Protein AF-A0A957J4Z7-F1 (afdb_monomer)

pLDDT: mean 85.71, std 10.75, range [44.84, 96.75]

Nearest PDB structures (foldseek):
  8e3i-assembly1_A  TM=5.128E-01  e=8.258E+00  Homo sapiens
  6bm0-assembly1_A  TM=4.410E-01  e=9.831E+00  Homo sapiens

Mean predicted aligned error: 5.76 Å

Structure (mmCIF, N/CA/C/O backbone):
data_AF-A0A957J4Z7-F1
#
_entry.id   AF-A0A957J4Z7-F1
#
loop_
_atom_site.group_PDB
_atom_site.id
_atom_site.type_symbol
_atom_site.label_atom_id
_atom_site.label_alt_id
_atom_site.label_comp_id
_atom_site.label_asym_id
_atom_site.label_entity_id
_atom_site.label_seq_id
_atom_site.pdbx_PDB_ins_code
_atom_site.Cartn_x
_atom_site.Cartn_y
_atom_site.Cartn_z
_atom_site.occupancy
_atom_site.B_iso_or_equiv
_atom_site.auth_seq_id
_atom_site.auth_comp_id
_atom_site.auth_asym_id
_atom_site.auth_atom_id
_atom_site.pdbx_PDB_model_num
ATOM 1 N N . ALA A 1 1 ? 0.016 -17.336 5.954 1.00 49.53 1 ALA A N 1
ATOM 2 C CA . ALA A 1 1 ? 1.410 -17.038 5.578 1.00 49.53 1 ALA A CA 1
ATOM 3 C C . ALA A 1 1 ? 1.850 -15.824 6.386 1.00 49.53 1 ALA A C 1
ATOM 5 O O . ALA A 1 1 ? 1.137 -14.834 6.359 1.00 49.53 1 ALA A O 1
ATOM 6 N N . HIS A 1 2 ? 2.932 -15.923 7.166 1.00 64.50 2 HIS A N 1
ATOM 7 C CA . HIS A 1 2 ? 3.437 -14.819 7.996 1.00 64.50 2 HIS A CA 1
ATOM 8 C C . HIS A 1 2 ? 4.721 -14.249 7.383 1.00 64.50 2 HIS A C 1
ATOM 10 O O . HIS A 1 2 ? 5.810 -14.427 7.927 1.00 64.50 2 HIS A O 1
ATOM 16 N N . HIS A 1 3 ? 4.617 -13.616 6.219 1.00 71.62 3 HIS A N 1
ATOM 17 C CA . HIS A 1 3 ? 5.744 -12.926 5.600 1.00 71.62 3 HIS A CA 1
ATOM 18 C C . HIS A 1 3 ? 5.363 -11.495 5.247 1.00 71.62 3 HIS A C 1
ATOM 20 O O . HIS A 1 3 ? 4.185 -11.181 5.092 1.00 71.62 3 HIS A O 1
ATOM 26 N N . ARG A 1 4 ? 6.376 -10.637 5.094 1.00 80.94 4 ARG A N 1
ATOM 27 C CA . ARG A 1 4 ? 6.148 -9.291 4.575 1.00 80.94 4 ARG A CA 1
ATOM 28 C C . ARG A 1 4 ? 5.592 -9.368 3.142 1.00 80.94 4 ARG A C 1
ATOM 30 O O . ARG A 1 4 ? 5.987 -10.299 2.425 1.00 80.94 4 ARG A O 1
ATOM 37 N N . PRO A 1 5 ? 4.687 -8.467 2.724 1.00 84.94 5 PRO A N 1
ATOM 38 C CA . PRO A 1 5 ? 4.072 -8.524 1.396 1.00 84.94 5 PRO A CA 1
ATOM 39 C C . PRO A 1 5 ? 5.078 -8.544 0.241 1.00 84.94 5 PRO A C 1
ATOM 41 O O . PRO A 1 5 ? 4.835 -9.205 -0.762 1.00 84.94 5 PRO A O 1
ATOM 44 N N . GLU A 1 6 ? 6.248 -7.927 0.407 1.00 84.94 6 GLU A N 1
ATOM 45 C CA . GLU A 1 6 ? 7.308 -7.879 -0.604 1.00 84.94 6 GLU A CA 1
ATOM 46 C C . GLU A 1 6 ? 7.800 -9.274 -1.015 1.00 84.94 6 GLU A C 1
ATOM 48 O O . GLU A 1 6 ? 8.168 -9.493 -2.167 1.00 84.94 6 GLU A O 1
ATOM 53 N N . ARG A 1 7 ? 7.727 -10.258 -0.108 1.00 84.19 7 ARG A N 1
ATOM 54 C CA . ARG A 1 7 ? 8.116 -11.643 -0.412 1.00 84.19 7 ARG A CA 1
ATOM 55 C C . ARG A 1 7 ? 7.181 -12.343 -1.397 1.00 84.19 7 ARG A C 1
ATOM 57 O O . ARG A 1 7 ? 7.569 -13.360 -1.964 1.00 84.19 7 ARG A O 1
ATOM 64 N N . CYS A 1 8 ? 5.975 -11.821 -1.637 1.00 83.06 8 CYS A N 1
ATOM 65 C CA . CYS A 1 8 ? 5.137 -12.301 -2.737 1.00 83.06 8 CYS A CA 1
ATOM 66 C C . CYS A 1 8 ? 5.835 -12.115 -4.090 1.00 83.06 8 CYS A C 1
ATOM 68 O O . CYS A 1 8 ? 5.676 -12.956 -4.969 1.00 83.06 8 CYS A O 1
ATOM 70 N N . PHE A 1 9 ? 6.613 -11.039 -4.252 1.00 82.38 9 PHE A N 1
ATOM 71 C CA . PHE A 1 9 ? 7.284 -10.710 -5.510 1.00 82.38 9 PHE A CA 1
ATOM 72 C C . PHE A 1 9 ? 8.527 -11.573 -5.749 1.00 82.38 9 PHE A C 1
ATOM 74 O O . PHE A 1 9 ? 8.770 -11.996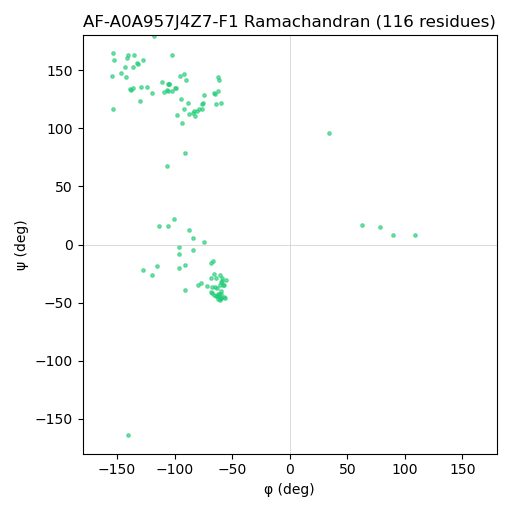 -6.877 1.00 82.38 9 PHE A O 1
ATOM 81 N N . GLU A 1 10 ? 9.234 -11.951 -4.681 1.00 82.25 10 GLU A N 1
ATOM 82 C CA . GLU A 1 10 ? 10.368 -12.886 -4.745 1.00 82.25 10 GLU 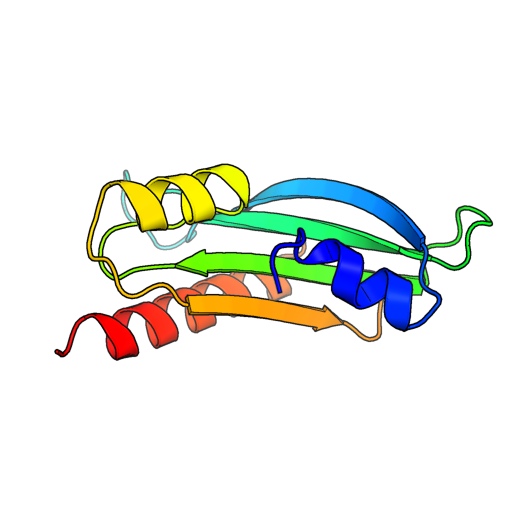A CA 1
ATOM 83 C C . GLU A 1 10 ? 9.970 -14.248 -5.336 1.00 82.25 10 GLU A C 1
ATOM 85 O O . GLU A 1 10 ? 10.736 -14.858 -6.082 1.00 82.25 10 GLU A O 1
ATOM 90 N N . VAL A 1 11 ? 8.745 -14.718 -5.067 1.00 79.12 11 VAL A N 1
ATOM 91 C CA . VAL A 1 11 ? 8.223 -15.977 -5.633 1.00 79.12 11 VAL A CA 1
ATOM 92 C C . VAL A 1 11 ? 8.052 -15.899 -7.156 1.00 79.12 11 VAL A C 1
ATOM 94 O O . VAL A 1 11 ? 8.145 -16.925 -7.829 1.00 79.12 11 VAL A O 1
ATOM 97 N N . TYR A 1 12 ? 7.871 -14.700 -7.715 1.00 74.81 12 TYR A N 1
ATOM 98 C CA . TYR A 1 12 ? 7.846 -14.468 -9.163 1.00 74.81 12 TYR A CA 1
ATOM 99 C C . TYR A 1 12 ? 9.248 -14.301 -9.773 1.00 74.81 12 TYR A C 1
ATOM 101 O O . TYR A 1 12 ? 9.367 -14.021 -10.963 1.00 74.81 12 TYR A O 1
ATOM 109 N N . GLY A 1 13 ? 10.313 -14.496 -8.987 1.00 83.06 13 GLY A N 1
ATOM 110 C CA . GLY A 1 13 ? 11.698 -14.323 -9.429 1.00 83.06 13 GLY A CA 1
ATOM 111 C C . GLY A 1 13 ? 1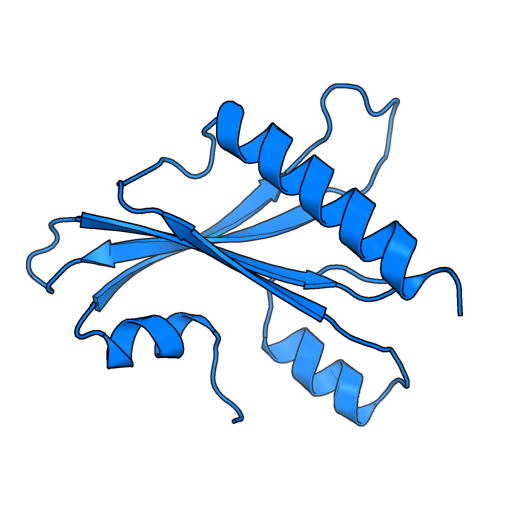2.148 -12.863 -9.489 1.00 83.06 13 GLY A C 1
ATOM 112 O O . GLY A 1 13 ? 13.172 -12.581 -10.106 1.00 83.06 13 GLY A O 1
ATOM 113 N N . LEU A 1 14 ? 11.395 -11.947 -8.872 1.00 86.88 14 LEU A N 1
ATOM 114 C CA . LEU A 1 14 ? 11.734 -10.529 -8.803 1.00 86.88 14 LEU A CA 1
ATOM 115 C C . LEU A 1 14 ? 12.565 -10.233 -7.554 1.00 86.88 14 LEU A C 1
ATOM 117 O O . LEU A 1 14 ? 12.305 -10.769 -6.476 1.00 86.88 14 LEU A O 1
ATOM 121 N N . THR A 1 15 ? 13.541 -9.346 -7.685 1.00 88.25 15 THR A N 1
ATOM 122 C CA . THR A 1 15 ? 14.310 -8.804 -6.563 1.00 88.25 15 THR A CA 1
ATOM 123 C C . THR A 1 15 ? 13.714 -7.484 -6.103 1.00 88.25 15 THR A C 1
ATOM 125 O O . THR A 1 15 ? 13.213 -6.699 -6.906 1.00 88.25 15 THR A O 1
ATOM 128 N N . LEU A 1 16 ? 13.767 -7.238 -4.794 1.00 90.12 16 LEU A N 1
ATOM 129 C CA . LEU A 1 16 ? 13.429 -5.943 -4.218 1.00 90.12 16 LEU A CA 1
ATOM 130 C C . LEU A 1 16 ? 14.642 -5.016 -4.341 1.00 90.12 16 LEU A C 1
ATOM 132 O O . 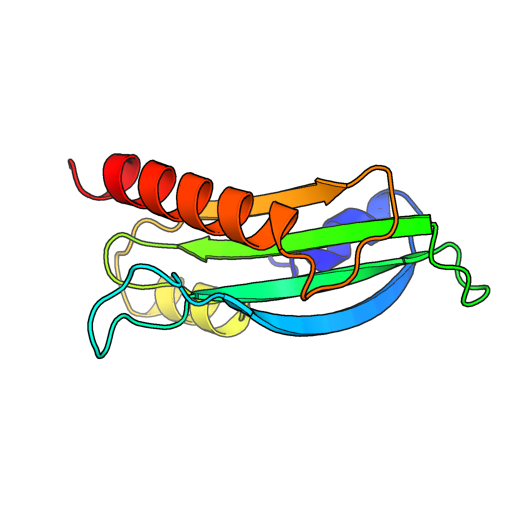LEU A 1 16 ? 15.642 -5.232 -3.658 1.00 90.12 16 LEU A O 1
ATOM 136 N N . GLU A 1 17 ? 14.543 -4.004 -5.197 1.00 90.06 17 GLU A N 1
ATOM 137 C CA . GLU A 1 17 ? 15.625 -3.040 -5.440 1.00 90.06 17 GLU A CA 1
ATOM 138 C C . GLU A 1 17 ? 15.511 -1.826 -4.506 1.00 90.06 17 GLU A C 1
ATOM 140 O O . GLU A 1 17 ? 16.507 -1.363 -3.951 1.00 90.06 17 GLU A O 1
ATOM 145 N N . ASP A 1 18 ? 14.283 -1.355 -4.265 1.00 91.00 18 ASP A N 1
ATOM 146 C CA . ASP A 1 18 ? 13.985 -0.281 -3.316 1.00 91.00 18 ASP A CA 1
ATOM 147 C C . ASP A 1 18 ? 12.664 -0.530 -2.576 1.00 91.00 18 ASP A C 1
ATOM 149 O O . ASP A 1 18 ? 11.757 -1.202 -3.074 1.00 91.00 18 ASP A O 1
ATOM 153 N N . SER A 1 19 ? 12.556 0.018 -1.365 1.00 93.06 19 SER A N 1
ATOM 154 C CA . SER A 1 19 ? 11.373 -0.080 -0.515 1.00 93.06 19 SER A CA 1
ATOM 155 C C . SER A 1 19 ? 11.284 1.114 0.427 1.00 93.06 19 SER A C 1
ATOM 157 O O . SER A 1 19 ? 12.111 1.290 1.325 1.00 93.06 19 SER A O 1
ATOM 159 N N . ARG A 1 20 ? 10.234 1.922 0.272 1.00 94.81 20 ARG A N 1
ATOM 160 C CA . ARG A 1 20 ? 10.051 3.153 1.050 1.00 94.81 20 ARG A CA 1
ATOM 161 C C . ARG A 1 20 ? 8.587 3.449 1.322 1.00 94.81 20 ARG A C 1
ATOM 163 O O . ARG A 1 20 ? 7.721 3.155 0.504 1.00 94.81 20 ARG A O 1
ATOM 170 N N . THR A 1 21 ? 8.313 4.053 2.471 1.00 96.12 21 THR A N 1
ATOM 171 C CA . THR A 1 21 ? 6.984 4.598 2.755 1.00 96.12 21 THR A CA 1
ATOM 172 C C . THR A 1 21 ? 6.792 5.876 1.948 1.00 96.12 21 THR A C 1
ATOM 174 O O . THR A 1 21 ? 7.622 6.783 1.998 1.00 96.12 21 THR A O 1
ATOM 177 N N . HIS A 1 22 ? 5.681 5.946 1.231 1.00 95.00 22 HIS A N 1
ATOM 178 C CA . HIS A 1 22 ? 5.164 7.134 0.574 1.00 95.00 22 HIS A CA 1
ATOM 179 C C . HIS A 1 22 ? 3.908 7.593 1.309 1.00 95.00 22 HIS A C 1
ATOM 181 O O . HIS A 1 22 ? 3.033 6.783 1.612 1.00 95.00 22 HIS A O 1
ATOM 187 N N . LEU A 1 23 ? 3.836 8.882 1.629 1.00 94.19 23 LEU A N 1
ATOM 188 C CA . LEU A 1 23 ? 2.692 9.468 2.321 1.00 94.19 23 LEU A CA 1
ATOM 189 C C . LEU A 1 23 ? 1.777 10.113 1.287 1.00 94.19 23 LEU A C 1
ATOM 191 O O . LEU A 1 23 ? 2.135 11.118 0.674 1.00 94.19 23 LEU A O 1
ATOM 195 N N . VAL A 1 24 ? 0.599 9.529 1.101 1.00 92.44 24 VAL A N 1
ATOM 196 C CA . VAL A 1 24 ? -0.402 10.037 0.165 1.00 92.44 24 VAL A CA 1
ATOM 197 C C . VAL A 1 24 ? -1.281 11.042 0.898 1.00 92.44 24 VAL A C 1
ATOM 199 O O . VAL A 1 24 ? -1.901 10.722 1.911 1.00 92.44 24 VAL A O 1
ATOM 202 N N . SER A 1 25 ? -1.317 12.266 0.381 1.00 86.94 25 SER A N 1
ATOM 203 C CA . SER A 1 25 ? -2.224 13.327 0.817 1.00 86.94 25 SER A CA 1
ATOM 204 C C . SER A 1 25 ? -3.340 13.506 -0.205 1.00 86.94 25 SER A C 1
ATOM 206 O O . SER A 1 25 ? -3.052 13.558 -1.404 1.00 86.94 25 SER A O 1
ATOM 208 N N . ASP A 1 26 ? -4.575 13.687 0.254 1.00 81.62 26 ASP A N 1
ATOM 209 C CA . ASP A 1 26 ? -5.646 14.186 -0.604 1.00 81.62 26 ASP A CA 1
ATOM 210 C C . ASP A 1 26 ? -5.474 15.706 -0.809 1.00 81.62 26 ASP A C 1
ATOM 212 O O . ASP A 1 26 ? -5.522 16.464 0.160 1.00 81.62 26 ASP A O 1
ATOM 216 N N . PRO A 1 27 ? -5.237 16.190 -2.043 1.00 74.94 27 PRO A N 1
ATOM 217 C CA . PRO A 1 27 ? -5.104 17.621 -2.312 1.00 74.94 27 PRO A CA 1
ATOM 218 C C . PRO A 1 27 ? -6.407 18.413 -2.105 1.00 74.94 27 PRO A C 1
ATOM 220 O O . PRO A 1 27 ? -6.357 19.642 -2.073 1.00 74.94 27 PRO A O 1
ATOM 223 N N . LEU A 1 28 ? -7.556 17.738 -2.002 1.00 74.12 28 LEU A N 1
ATOM 224 C CA . LEU A 1 28 ? -8.861 18.334 -1.713 1.00 74.12 28 LEU A CA 1
ATOM 225 C C . LEU A 1 28 ? -9.231 18.267 -0.226 1.00 74.12 28 LEU A C 1
ATOM 227 O O . LEU A 1 28 ? -10.219 18.888 0.166 1.00 74.12 28 LEU A O 1
ATOM 231 N N . ALA A 1 29 ? -8.451 17.560 0.597 1.00 69.00 29 ALA A N 1
ATOM 232 C CA . ALA A 1 29 ? -8.655 17.535 2.037 1.00 69.00 29 ALA A CA 1
ATOM 233 C C . ALA A 1 29 ? -8.444 18.929 2.639 1.00 69.00 29 ALA A C 1
ATOM 235 O O . ALA A 1 29 ? -7.358 19.516 2.560 1.00 69.00 29 ALA A O 1
ATOM 236 N N . GLU A 1 30 ? -9.475 19.465 3.286 1.00 60.75 30 GLU A N 1
ATOM 237 C CA . GLU A 1 30 ? -9.348 20.699 4.052 1.00 60.75 30 GLU A CA 1
ATOM 238 C C . GLU A 1 30 ? -8.700 20.394 5.411 1.00 60.75 30 GLU A C 1
ATOM 240 O O . GLU A 1 30 ? -9.267 19.676 6.223 1.00 60.75 30 GLU A O 1
ATOM 245 N N . ASN A 1 31 ? -7.512 20.960 5.659 1.00 54.53 31 ASN A N 1
ATOM 246 C CA . ASN A 1 31 ? -6.797 21.003 6.945 1.00 54.53 31 ASN A CA 1
ATOM 247 C C . ASN A 1 31 ? -6.955 19.776 7.874 1.00 54.53 31 ASN A C 1
ATOM 249 O O . ASN A 1 31 ? -7.801 19.768 8.766 1.00 54.53 31 ASN A O 1
ATOM 253 N N . GLY A 1 32 ? -5.995 18.847 7.804 1.00 61.03 32 GLY A N 1
ATOM 254 C CA . GLY A 1 32 ? -5.721 17.902 8.896 1.00 61.03 32 GLY A CA 1
ATOM 255 C C . GLY A 1 32 ? -6.118 16.449 8.658 1.00 61.03 32 GLY A C 1
ATOM 256 O O . GLY A 1 32 ? -5.999 15.661 9.597 1.00 61.03 32 GLY A O 1
ATOM 257 N N . ASP A 1 33 ? -6.532 16.077 7.443 1.00 67.38 33 ASP A N 1
ATOM 258 C CA . ASP A 1 33 ? -6.769 14.667 7.131 1.00 67.38 33 ASP A CA 1
ATOM 259 C C . ASP A 1 33 ? -5.484 13.834 7.271 1.00 67.38 33 ASP A C 1
ATOM 261 O O . ASP A 1 33 ? -4.382 14.300 6.945 1.00 67.38 33 ASP A O 1
ATOM 265 N N . PRO A 1 34 ? -5.599 12.599 7.791 1.00 71.00 34 PRO A N 1
ATOM 266 C CA . PRO A 1 34 ? -4.450 11.742 8.006 1.00 71.00 34 PRO A CA 1
ATOM 267 C C . PRO A 1 34 ? -3.822 11.349 6.668 1.00 71.00 34 PRO A C 1
ATOM 269 O O . PRO A 1 34 ? -4.491 10.867 5.757 1.00 71.00 34 PRO A O 1
ATOM 272 N N . LEU A 1 35 ? -2.502 11.517 6.573 1.00 87.62 35 LEU A N 1
ATOM 273 C CA . LEU A 1 35 ? -1.727 11.008 5.446 1.00 87.62 35 LEU A CA 1
ATOM 274 C C . LEU A 1 35 ? -1.830 9.483 5.410 1.00 87.62 35 LEU A C 1
ATOM 276 O O . LEU A 1 35 ? -1.613 8.827 6.430 1.00 87.62 35 LEU A O 1
ATOM 280 N N . ILE A 1 36 ? -2.113 8.924 4.236 1.00 92.81 36 ILE A N 1
ATOM 281 C CA . ILE A 1 36 ? -2.191 7.476 4.047 1.00 92.81 36 ILE A CA 1
ATOM 282 C C . ILE A 1 36 ? -0.766 6.950 3.827 1.00 92.81 36 ILE A C 1
ATOM 284 O O . ILE A 1 36 ? -0.144 7.300 2.817 1.00 92.81 36 ILE A O 1
ATOM 288 N N . PRO A 1 37 ? -0.219 6.118 4.733 1.00 95.69 37 PRO A N 1
ATOM 289 C CA . PRO A 1 37 ? 1.061 5.470 4.500 1.00 95.69 37 PRO A CA 1
ATOM 290 C C . PRO A 1 37 ? 0.893 4.327 3.498 1.00 95.69 37 PRO A C 1
ATOM 292 O O . PRO A 1 37 ? 0.144 3.378 3.731 1.00 95.69 37 PRO A O 1
ATOM 295 N N . VAL A 1 38 ? 1.631 4.402 2.396 1.00 96.00 38 VAL A N 1
ATOM 296 C CA . VAL A 1 38 ? 1.703 3.357 1.373 1.00 96.00 38 VAL A CA 1
ATOM 297 C C . VAL A 1 38 ? 3.144 2.889 1.264 1.00 96.00 38 VAL A C 1
ATOM 299 O O . VAL A 1 38 ? 4.055 3.701 1.105 1.00 96.00 38 VAL A O 1
ATOM 302 N N . ARG A 1 39 ? 3.381 1.577 1.305 1.00 96.75 39 ARG A N 1
ATOM 303 C CA . ARG A 1 39 ? 4.691 1.040 0.946 1.00 96.75 39 ARG A CA 1
ATOM 304 C C . ARG A 1 39 ? 4.812 1.071 -0.565 1.00 96.75 39 ARG A C 1
ATOM 306 O O . ARG A 1 39 ? 4.017 0.427 -1.242 1.00 96.75 39 ARG A O 1
ATOM 313 N N . PHE A 1 40 ? 5.815 1.768 -1.076 1.00 95.62 40 PHE A N 1
ATOM 314 C CA . PHE A 1 40 ? 6.239 1.674 -2.464 1.00 95.62 40 PHE A CA 1
ATOM 315 C C . PHE A 1 40 ? 7.447 0.754 -2.577 1.00 95.62 40 PHE A C 1
ATOM 317 O O . PHE A 1 40 ? 8.378 0.864 -1.775 1.00 95.62 40 PHE A O 1
ATOM 324 N N . VAL A 1 41 ? 7.426 -0.138 -3.566 1.00 94.00 41 VAL A N 1
ATOM 325 C CA . VAL A 1 41 ? 8.536 -1.039 -3.871 1.00 94.00 41 VAL A CA 1
ATOM 326 C C . VAL A 1 41 ? 8.907 -0.981 -5.345 1.00 94.00 41 VAL A C 1
ATOM 328 O O . VAL A 1 41 ? 8.037 -1.016 -6.217 1.00 94.00 41 VAL A O 1
ATOM 331 N N . ALA A 1 42 ? 10.208 -0.923 -5.606 1.00 92.62 42 ALA A N 1
ATOM 332 C CA . ALA A 1 42 ? 10.770 -1.100 -6.936 1.00 92.62 42 ALA A CA 1
ATOM 333 C C . ALA A 1 42 ? 11.289 -2.534 -7.080 1.00 92.62 42 ALA A C 1
ATOM 335 O O . ALA A 1 42 ? 11.930 -3.067 -6.167 1.00 92.62 42 ALA A O 1
ATOM 336 N N . LEU A 1 43 ? 10.973 -3.165 -8.210 1.00 92.19 43 LEU A N 1
ATOM 337 C CA . LEU A 1 43 ? 11.217 -4.582 -8.454 1.00 92.19 43 LEU A CA 1
ATOM 338 C C . LEU A 1 43 ? 12.053 -4.772 -9.724 1.00 92.19 43 LEU A C 1
ATOM 340 O O . LEU A 1 43 ? 11.780 -4.159 -10.758 1.00 92.19 43 LEU A O 1
ATOM 344 N N . GLY A 1 44 ? 13.052 -5.647 -9.655 1.00 90.69 44 GLY A N 1
ATOM 345 C CA . GLY A 1 44 ? 14.008 -5.894 -10.736 1.00 90.69 44 GLY A CA 1
ATOM 346 C C . GLY A 1 44 ? 14.374 -7.367 -10.896 1.00 90.69 44 GLY A C 1
ATOM 347 O O . GLY A 1 44 ? 13.688 -8.257 -10.387 1.00 90.69 44 GLY A O 1
ATOM 348 N N . GLN A 1 45 ? 15.464 -7.621 -11.625 1.00 85.25 45 GLN A N 1
ATOM 349 C CA . GLN A 1 45 ? 16.055 -8.958 -11.800 1.00 85.25 45 GLN A CA 1
ATOM 350 C C . GLN A 1 45 ? 17.447 -9.093 -11.147 1.00 85.25 45 GLN A C 1
ATOM 352 O O . GLN A 1 45 ? 18.178 -10.044 -11.425 1.00 85.25 45 GLN A O 1
ATOM 357 N N . GLY A 1 46 ? 17.820 -8.166 -10.259 1.00 75.31 46 GLY A N 1
ATOM 358 C CA . GLY A 1 46 ? 19.052 -8.220 -9.467 1.00 75.31 46 GLY A CA 1
ATOM 359 C C . GLY A 1 46 ? 20.271 -7.570 -10.123 1.00 75.31 46 GLY A C 1
ATOM 360 O O . GLY A 1 46 ? 21.385 -7.701 -9.616 1.00 75.31 46 GLY A O 1
ATOM 361 N N . ASP A 1 47 ? 20.082 -6.876 -11.243 1.00 77.62 47 ASP A N 1
ATOM 362 C CA . ASP A 1 47 ? 21.093 -6.091 -11.959 1.00 77.62 47 ASP A CA 1
ATOM 363 C C . ASP A 1 47 ? 20.913 -4.572 -11.772 1.00 77.62 47 ASP A C 1
ATOM 365 O O . ASP A 1 47 ? 21.516 -3.788 -12.507 1.00 77.62 47 ASP A O 1
ATOM 369 N N . TRP A 1 48 ? 20.123 -4.159 -10.772 1.00 67.31 48 TRP A N 1
ATOM 370 C CA . TRP A 1 48 ? 19.715 -2.769 -10.521 1.00 67.31 48 TRP A CA 1
ATOM 371 C C . TRP A 1 48 ? 18.881 -2.155 -11.652 1.00 67.31 48 TRP A C 1
ATOM 373 O O . TRP A 1 48 ? 18.728 -0.933 -11.725 1.00 67.31 48 TRP A O 1
ATOM 383 N N . HIS A 1 49 ? 18.336 -2.987 -12.542 1.00 76.69 49 HIS A N 1
ATOM 384 C CA . HIS A 1 49 ? 17.343 -2.568 -13.512 1.00 76.69 49 HIS A CA 1
ATOM 385 C C . HIS A 1 49 ? 15.943 -2.817 -12.949 1.00 76.69 49 HIS A C 1
ATOM 387 O O . HIS A 1 49 ? 15.460 -3.950 -12.874 1.00 76.69 49 HIS A O 1
ATOM 393 N N . GLU A 1 50 ? 15.289 -1.734 -12.535 1.00 80.44 50 GLU A N 1
ATOM 394 C CA . GLU A 1 50 ? 13.874 -1.761 -12.183 1.00 80.44 50 GLU A CA 1
ATOM 395 C C . GLU A 1 50 ? 13.067 -2.085 -13.443 1.00 80.44 50 GLU A C 1
ATOM 397 O O . GLU A 1 50 ? 13.245 -1.469 -14.494 1.00 80.44 50 GLU A O 1
ATOM 402 N N . THR A 1 51 ? 12.183 -3.068 -13.336 1.00 85.06 51 THR A N 1
ATOM 403 C CA . THR A 1 51 ? 11.309 -3.509 -14.433 1.00 85.06 51 THR A CA 1
ATOM 404 C C . THR A 1 51 ? 9.842 -3.358 -14.076 1.00 85.06 51 THR A C 1
ATOM 406 O O . THR A 1 51 ? 9.017 -3.175 -14.962 1.00 85.06 51 THR A O 1
ATOM 409 N N . LEU A 1 52 ? 9.526 -3.400 -12.781 1.00 91.81 52 LEU A N 1
ATOM 410 C CA . LEU A 1 52 ? 8.177 -3.294 -12.251 1.00 91.81 52 LEU A CA 1
ATOM 411 C C . LEU A 1 52 ? 8.195 -2.446 -10.985 1.00 91.81 52 LEU A C 1
ATOM 413 O O . LEU A 1 52 ? 9.224 -2.259 -10.329 1.00 91.81 52 LEU A O 1
ATOM 417 N N . 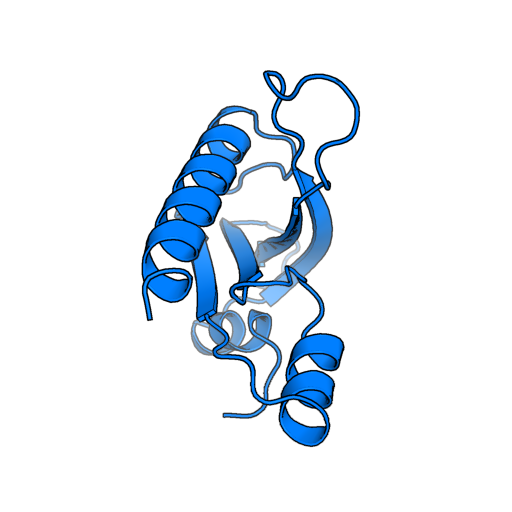SER A 1 53 ? 7.020 -1.982 -10.600 1.00 93.69 53 SER A N 1
ATOM 418 C CA . SER A 1 53 ? 6.803 -1.377 -9.296 1.00 93.69 53 SER A CA 1
ATOM 419 C C . SER A 1 53 ? 5.572 -1.979 -8.647 1.00 93.69 53 SER A C 1
ATOM 421 O O . SER A 1 53 ? 4.682 -2.494 -9.322 1.00 93.69 53 SER A O 1
ATOM 423 N N . ALA A 1 54 ? 5.513 -1.942 -7.325 1.00 94.69 54 ALA A N 1
ATOM 424 C CA . ALA A 1 54 ? 4.324 -2.359 -6.607 1.00 94.69 54 ALA A CA 1
ATOM 425 C C . ALA A 1 54 ? 4.077 -1.445 -5.413 1.00 94.69 54 ALA A C 1
ATOM 427 O O . ALA A 1 54 ? 4.978 -0.765 -4.915 1.00 94.69 54 ALA A O 1
ATOM 428 N N . THR A 1 55 ? 2.843 -1.456 -4.931 1.00 95.81 55 THR A N 1
ATOM 429 C CA . THR A 1 55 ? 2.496 -0.830 -3.664 1.00 95.81 55 THR A CA 1
ATOM 430 C C . THR A 1 55 ? 1.666 -1.738 -2.792 1.00 95.81 55 THR A C 1
ATOM 432 O O . THR A 1 55 ? 0.996 -2.659 -3.269 1.00 95.81 55 THR A O 1
ATOM 435 N N . TYR A 1 56 ? 1.719 -1.490 -1.487 1.00 95.88 56 TYR A N 1
ATOM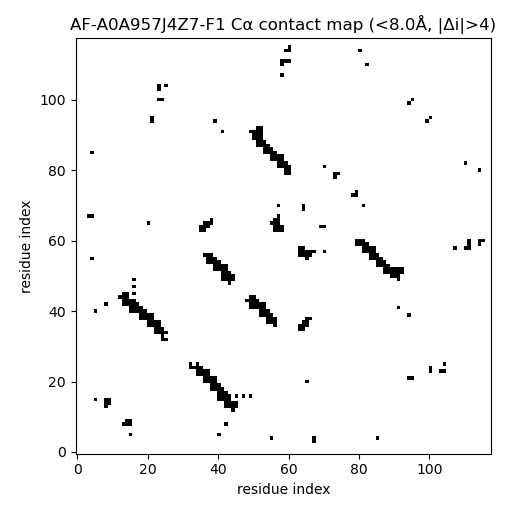 436 C CA . TYR A 1 56 ? 0.781 -2.101 -0.566 1.00 95.88 56 TYR A CA 1
ATOM 437 C C . TYR A 1 56 ? 0.549 -1.259 0.691 1.00 95.88 56 TYR A C 1
ATOM 439 O O . TYR A 1 56 ? 1.381 -0.439 1.081 1.00 95.88 56 TYR A O 1
ATOM 447 N N . TRP A 1 57 ? -0.577 -1.512 1.351 1.00 96.56 57 TRP A N 1
ATOM 448 C CA . TRP A 1 57 ? -0.858 -1.073 2.716 1.00 96.56 57 TRP A CA 1
ATOM 449 C C . TRP A 1 57 ? -1.864 -2.018 3.379 1.00 96.56 57 TRP A C 1
ATOM 451 O O . TRP A 1 57 ? -2.537 -2.818 2.728 1.00 96.56 57 TRP A O 1
ATOM 461 N N . PHE A 1 58 ? -1.964 -1.916 4.695 1.00 95.12 58 PHE A N 1
ATOM 462 C CA . PHE A 1 58 ? -2.969 -2.560 5.522 1.00 95.12 58 PHE A CA 1
ATOM 463 C C . PHE A 1 58 ? -3.983 -1.523 5.981 1.00 95.12 58 PHE A C 1
ATOM 465 O O . PHE A 1 58 ? -3.610 -0.426 6.398 1.00 95.12 58 PHE A O 1
ATOM 472 N N . GLN A 1 59 ? -5.258 -1.886 5.949 1.00 94.38 59 GLN A N 1
ATOM 473 C CA . GLN A 1 59 ? -6.352 -1.006 6.327 1.00 94.38 59 GLN A CA 1
ATOM 474 C C . GLN A 1 59 ? -7.385 -1.758 7.158 1.00 94.38 59 GLN A C 1
ATOM 476 O O . GLN A 1 59 ? -7.802 -2.856 6.796 1.00 94.38 59 GLN A O 1
ATOM 481 N N . SER A 1 60 ? -7.793 -1.153 8.263 1.00 91.88 60 SER A N 1
ATOM 482 C CA . SER A 1 60 ? -8.973 -1.519 9.038 1.00 91.88 60 SER A CA 1
ATOM 483 C C . SER A 1 60 ? -9.961 -0.350 9.036 1.00 91.88 60 SER A C 1
ATOM 485 O O . SER A 1 60 ? -9.692 0.703 8.453 1.00 91.88 60 SER A O 1
ATOM 487 N N . ALA A 1 61 ? -11.111 -0.513 9.694 1.00 88.19 61 ALA A N 1
ATOM 488 C CA . ALA A 1 61 ? -12.088 0.567 9.826 1.00 88.19 61 ALA A CA 1
ATOM 489 C C . ALA A 1 61 ? -11.530 1.799 10.568 1.00 88.19 61 ALA A C 1
ATOM 491 O O . ALA A 1 61 ? -12.014 2.907 10.355 1.00 88.19 61 ALA A O 1
ATOM 492 N N . ALA A 1 62 ? -10.526 1.615 11.434 1.00 87.44 62 ALA A N 1
ATOM 493 C CA . ALA A 1 62 ? -9.980 2.672 12.286 1.00 87.44 62 ALA A CA 1
ATOM 494 C C . ALA A 1 62 ? -8.520 3.031 11.976 1.00 87.44 62 ALA A C 1
ATOM 496 O O . ALA A 1 62 ? -8.059 4.101 12.374 1.00 87.44 62 ALA A O 1
ATOM 497 N N . HIS A 1 63 ? -7.782 2.163 11.281 1.00 90.19 63 HIS A N 1
ATOM 498 C CA . HIS A 1 63 ? -6.342 2.309 11.114 1.00 90.19 63 HIS A CA 1
ATOM 499 C C . HIS A 1 63 ? -5.891 2.050 9.680 1.00 90.19 63 HIS A C 1
ATOM 501 O O . HIS A 1 63 ? -6.481 1.284 8.919 1.00 90.19 63 HIS A O 1
ATOM 507 N N . THR A 1 64 ? -4.784 2.682 9.305 1.00 93.69 64 THR A N 1
ATOM 508 C CA . THR A 1 64 ? -4.079 2.414 8.052 1.00 93.69 64 THR A CA 1
ATOM 509 C C . THR A 1 64 ? -2.580 2.422 8.317 1.00 93.69 64 THR A C 1
ATOM 511 O O . THR A 1 64 ? -2.076 3.289 9.028 1.00 93.69 64 THR A O 1
ATOM 514 N N . THR A 1 65 ? -1.862 1.430 7.797 1.00 94.69 65 THR A N 1
ATOM 515 C CA . THR A 1 65 ? -0.416 1.288 7.994 1.00 94.69 65 THR A CA 1
ATOM 516 C C . THR A 1 65 ? 0.213 0.516 6.845 1.00 94.69 65 THR A C 1
ATOM 518 O O . THR A 1 65 ? -0.381 -0.420 6.327 1.00 94.69 65 THR A O 1
ATOM 521 N N . ASP A 1 66 ? 1.435 0.854 6.462 1.00 95.00 66 ASP A N 1
ATOM 522 C CA . ASP A 1 66 ? 2.244 0.058 5.539 1.00 95.00 66 ASP A CA 1
ATOM 523 C C . ASP A 1 66 ? 3.230 -0.875 6.274 1.00 95.00 66 ASP A C 1
ATOM 525 O O . ASP A 1 66 ? 3.954 -1.663 5.657 1.00 95.00 66 ASP A O 1
ATOM 529 N N . ASP A 1 67 ? 3.258 -0.802 7.607 1.00 93.00 67 ASP A N 1
ATOM 530 C CA . ASP A 1 67 ? 4.148 -1.581 8.451 1.00 93.00 67 ASP A CA 1
ATOM 531 C C . ASP A 1 67 ? 3.525 -2.938 8.800 1.00 93.00 67 ASP A C 1
ATOM 533 O O . ASP A 1 67 ? 2.557 -3.065 9.555 1.00 93.00 67 ASP A O 1
ATOM 537 N N . TYR A 1 68 ? 4.137 -3.995 8.272 1.00 88.81 68 TYR A N 1
ATOM 538 C CA . TYR A 1 68 ? 3.712 -5.368 8.532 1.00 88.81 68 TYR A CA 1
ATOM 539 C C . TYR A 1 68 ? 3.768 -5.733 10.027 1.00 88.81 68 TYR A C 1
ATOM 541 O O . TYR A 1 68 ? 2.938 -6.508 10.504 1.00 88.81 68 TYR A O 1
ATOM 549 N N . GLY A 1 69 ? 4.718 -5.170 10.784 1.00 86.94 69 GLY A N 1
ATOM 550 C CA . GLY A 1 69 ? 4.826 -5.402 12.225 1.00 86.94 69 GLY A CA 1
ATOM 551 C C . GLY A 1 69 ? 3.577 -4.938 12.970 1.00 86.94 69 GLY A C 1
ATOM 552 O O . GLY A 1 69 ? 3.021 -5.688 13.770 1.00 86.94 69 GLY A O 1
ATOM 553 N N . THR A 1 70 ? 3.100 -3.740 12.648 1.00 86.62 70 THR A N 1
ATOM 554 C CA . THR A 1 70 ? 1.888 -3.126 13.198 1.00 86.62 70 THR A CA 1
ATOM 555 C C . THR A 1 70 ? 0.675 -4.017 12.963 1.00 86.62 70 THR A C 1
ATOM 557 O O . THR A 1 70 ? -0.059 -4.307 13.908 1.00 86.62 70 THR A O 1
ATOM 560 N N . ARG A 1 71 ? 0.516 -4.565 11.749 1.00 84.19 71 ARG A N 1
ATOM 561 C CA . ARG A 1 71 ? -0.554 -5.533 11.461 1.00 84.19 71 ARG A CA 1
ATOM 562 C C . ARG A 1 71 ? -0.460 -6.791 12.333 1.00 84.19 71 ARG A C 1
ATOM 564 O O . ARG A 1 71 ? -1.489 -7.271 12.811 1.00 84.19 71 ARG A O 1
ATOM 571 N N . ILE A 1 72 ? 0.736 -7.342 12.541 1.00 83.62 72 ILE A N 1
ATOM 572 C CA . ILE A 1 72 ? 0.924 -8.545 13.370 1.00 83.62 72 ILE A CA 1
ATOM 573 C C . ILE A 1 72 ? 0.628 -8.261 14.844 1.00 83.62 72 ILE A C 1
ATOM 575 O O . ILE A 1 72 ? -0.043 -9.059 15.494 1.00 83.62 72 ILE A O 1
ATOM 579 N N . TRP A 1 73 ? 1.066 -7.117 15.368 1.00 82.31 73 TRP A N 1
ATOM 580 C CA . TRP A 1 73 ? 0.749 -6.715 16.738 1.00 82.31 73 TRP A CA 1
ATOM 581 C C . TRP A 1 73 ? -0.743 -6.456 16.943 1.00 82.31 73 TRP A C 1
ATOM 583 O O . TRP A 1 73 ? -1.277 -6.821 17.993 1.00 82.31 73 TRP A O 1
ATOM 593 N N . ALA A 1 74 ? -1.428 -5.888 15.947 1.00 80.25 74 ALA A N 1
ATOM 594 C CA . ALA A 1 74 ? -2.876 -5.715 15.989 1.00 80.25 74 ALA A CA 1
ATOM 595 C C . ALA A 1 74 ? -3.592 -7.068 16.135 1.00 80.25 74 ALA A C 1
ATOM 597 O O . ALA A 1 74 ? -4.478 -7.181 16.970 1.00 80.25 74 ALA A O 1
ATOM 598 N N . ASP A 1 75 ? -3.129 -8.124 15.453 1.00 76.00 75 ASP A N 1
ATOM 599 C CA . ASP A 1 75 ? -3.690 -9.487 15.569 1.00 76.00 75 ASP A CA 1
ATOM 600 C C . ASP A 1 75 ? -3.646 -10.043 17.003 1.00 76.00 75 ASP A C 1
ATOM 602 O O . ASP A 1 75 ? -4.498 -10.828 17.414 1.00 76.00 75 ASP A O 1
ATOM 606 N N . LEU A 1 76 ? -2.635 -9.629 17.773 1.00 78.44 76 LEU A N 1
ATOM 607 C CA . LEU A 1 76 ? -2.394 -10.094 19.138 1.00 78.44 76 LEU A CA 1
ATOM 608 C C . LEU A 1 76 ? -3.088 -9.237 20.204 1.00 78.44 76 LEU A C 1
ATOM 610 O O . LEU A 1 76 ? -3.198 -9.676 21.349 1.00 78.44 76 LEU A O 1
ATOM 614 N N . SER A 1 77 ? -3.510 -8.016 19.864 1.00 75.38 77 SER A N 1
ATOM 615 C CA . SER A 1 77 ? -3.930 -7.006 20.847 1.00 75.38 77 SER A CA 1
ATOM 616 C C . SER A 1 77 ? -5.310 -6.394 20.600 1.00 75.38 77 SER A C 1
ATOM 618 O O . SER A 1 77 ? -5.917 -5.901 21.552 1.00 75.38 77 SER A O 1
ATOM 620 N N . GLN A 1 78 ? -5.837 -6.439 19.371 1.00 67.62 78 GLN A N 1
ATOM 621 C CA . GLN A 1 78 ? -7.096 -5.802 18.978 1.00 67.62 78 GLN A CA 1
ATOM 622 C C . GLN A 1 78 ? -7.883 -6.673 17.983 1.00 67.62 78 GLN A C 1
ATOM 624 O O . GLN A 1 78 ? -7.322 -7.338 17.118 1.00 67.62 78 GLN A O 1
ATOM 629 N N . ARG A 1 79 ? -9.218 -6.671 18.091 1.00 73.50 79 ARG A N 1
ATOM 630 C CA . ARG A 1 79 ? -10.113 -7.322 17.118 1.00 73.50 79 ARG A CA 1
ATOM 631 C C . ARG A 1 79 ? -10.502 -6.324 16.036 1.00 73.50 79 ARG A C 1
ATOM 633 O O . ARG A 1 79 ? -11.587 -5.760 16.083 1.00 73.50 79 ARG A O 1
ATOM 640 N N . GLU A 1 80 ? -9.604 -6.104 15.092 1.00 82.81 80 GLU A N 1
ATOM 641 C CA . GLU A 1 80 ? -9.903 -5.336 13.886 1.00 82.81 80 GLU A CA 1
ATOM 642 C C . GLU A 1 80 ? -9.900 -6.253 12.667 1.00 82.81 80 GLU A C 1
ATOM 644 O O . GLU A 1 80 ? -9.063 -7.152 12.549 1.00 82.81 80 GLU A O 1
ATOM 649 N N . GLU A 1 81 ? -10.845 -6.024 11.759 1.00 87.38 81 GLU A N 1
ATOM 650 C CA . GLU A 1 81 ? -10.831 -6.653 10.445 1.00 87.38 81 GLU A CA 1
ATOM 651 C C . GLU A 1 81 ? -9.871 -5.879 9.549 1.00 87.38 81 GLU A C 1
ATOM 653 O O . GLU A 1 81 ? -10.075 -4.702 9.254 1.00 87.38 81 GLU A O 1
ATOM 658 N N . TRP A 1 82 ? -8.789 -6.544 9.153 1.00 90.00 82 TRP A N 1
ATOM 659 C CA . TRP A 1 82 ? -7.733 -5.947 8.349 1.00 90.00 82 TRP A CA 1
ATOM 660 C C . TRP A 1 82 ? -7.778 -6.455 6.914 1.00 90.00 82 TRP A C 1
ATOM 662 O O . TRP A 1 82 ? -7.780 -7.664 6.672 1.00 90.00 82 TRP A O 1
ATOM 672 N N . VAL A 1 83 ? -7.685 -5.525 5.974 1.00 93.19 83 VAL A N 1
ATOM 673 C CA . VAL A 1 83 ? -7.496 -5.762 4.545 1.00 93.19 83 VAL A CA 1
ATOM 674 C C . VAL A 1 83 ? -6.054 -5.415 4.179 1.00 93.19 83 VAL A C 1
ATOM 676 O O . VAL A 1 83 ? -5.554 -4.361 4.560 1.00 93.19 83 VAL A O 1
ATOM 679 N N . LEU A 1 84 ? -5.378 -6.299 3.441 1.00 94.31 84 LEU A N 1
ATOM 680 C CA . LEU A 1 84 ? -4.148 -5.969 2.717 1.00 94.31 84 LEU A CA 1
ATOM 681 C C . LEU A 1 84 ? -4.544 -5.548 1.305 1.00 94.31 84 LEU A C 1
ATOM 683 O O . LEU A 1 84 ? -5.065 -6.368 0.548 1.00 94.31 84 LEU A O 1
ATOM 687 N N . VAL A 1 85 ? -4.265 -4.301 0.946 1.00 95.44 85 VAL A N 1
ATOM 688 C CA . VAL A 1 85 ? -4.336 -3.848 -0.442 1.00 95.44 85 VAL A CA 1
ATOM 689 C C . VAL A 1 85 ? -2.940 -3.962 -1.026 1.00 95.44 85 VAL A C 1
ATOM 691 O O . VAL A 1 85 ? -1.993 -3.430 -0.454 1.00 95.44 85 VAL A O 1
ATOM 694 N N . SER A 1 86 ? -2.796 -4.676 -2.139 1.00 94.25 86 SER A N 1
ATOM 695 C CA . SER A 1 86 ? -1.533 -4.788 -2.865 1.00 94.25 86 SER A CA 1
ATOM 696 C C . SER A 1 86 ? -1.785 -4.653 -4.359 1.00 94.25 86 SER A C 1
ATOM 698 O O . SER A 1 86 ? -2.730 -5.238 -4.887 1.00 94.25 86 SER A O 1
ATOM 700 N N . ILE A 1 87 ? -0.949 -3.857 -5.020 1.00 93.94 87 ILE A N 1
ATOM 701 C CA . ILE A 1 87 ? -1.065 -3.509 -6.432 1.00 93.94 87 ILE A CA 1
ATOM 702 C C . ILE A 1 87 ? 0.298 -3.748 -7.067 1.00 93.94 87 ILE A C 1
ATOM 704 O O . ILE A 1 87 ? 1.287 -3.184 -6.609 1.00 93.94 87 ILE A O 1
ATOM 708 N N . LEU A 1 88 ? 0.347 -4.579 -8.104 1.00 92.38 88 LEU A N 1
ATOM 709 C CA . LEU A 1 88 ? 1.517 -4.739 -8.961 1.00 92.38 88 LEU A CA 1
ATOM 710 C C . LEU A 1 88 ? 1.269 -3.962 -10.251 1.00 92.38 88 LEU A C 1
ATOM 712 O O . LEU A 1 88 ? 0.202 -4.094 -10.852 1.00 92.38 88 LEU A O 1
ATOM 716 N N . PHE A 1 89 ? 2.247 -3.166 -10.656 1.00 92.81 89 PHE A N 1
ATOM 717 C CA . PHE A 1 89 ? 2.224 -2.422 -11.901 1.00 92.81 89 PHE A CA 1
ATOM 718 C C . PHE A 1 89 ? 3.147 -3.086 -12.918 1.00 92.81 89 PHE A C 1
ATOM 720 O O . PHE A 1 89 ? 4.273 -3.449 -12.582 1.00 92.81 89 PHE A O 1
ATOM 727 N N . ASP A 1 90 ? 2.684 -3.172 -14.165 1.00 89.75 90 ASP A N 1
ATOM 728 C CA . ASP A 1 90 ? 3.445 -3.728 -15.294 1.00 89.75 90 ASP A CA 1
ATOM 729 C C . ASP A 1 90 ? 4.556 -2.784 -15.806 1.00 89.75 90 ASP A C 1
ATOM 731 O O . ASP A 1 90 ? 5.250 -3.108 -16.765 1.00 89.75 90 ASP A O 1
ATOM 735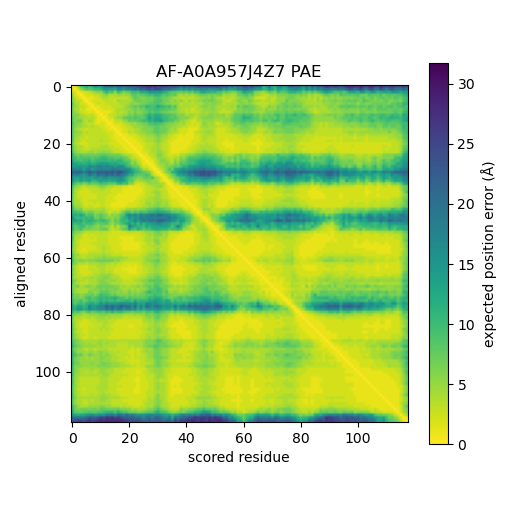 N N . ASP A 1 91 ? 4.728 -1.628 -15.155 1.00 90.44 91 ASP A N 1
ATOM 736 C CA . ASP A 1 91 ? 5.731 -0.606 -15.448 1.00 90.44 91 ASP A CA 1
ATOM 737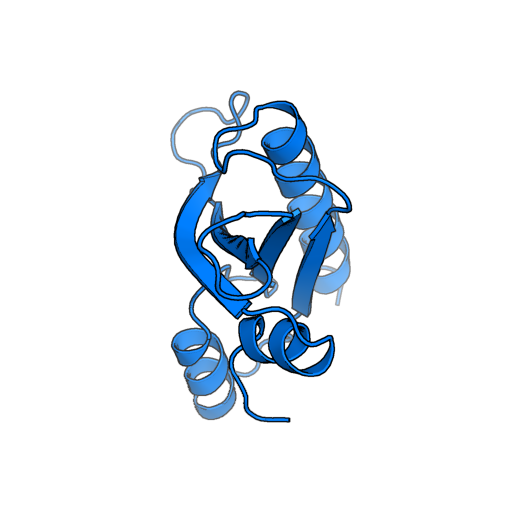 C C . ASP A 1 91 ? 6.394 -0.095 -14.155 1.00 90.44 91 ASP A C 1
ATOM 739 O O . ASP A 1 91 ? 5.885 -0.246 -13.033 1.00 90.44 91 ASP A O 1
ATOM 743 N N . VAL A 1 92 ? 7.539 0.569 -14.320 1.00 90.12 92 VAL A N 1
ATOM 744 C CA . VAL A 1 92 ? 8.226 1.285 -13.240 1.00 90.12 92 VAL A CA 1
ATOM 745 C C . VAL A 1 92 ? 7.621 2.673 -13.080 1.00 90.12 92 VAL A C 1
ATOM 747 O O . VAL A 1 92 ? 7.784 3.551 -13.931 1.00 90.12 92 VAL A O 1
ATOM 750 N N . TYR A 1 93 ? 6.961 2.894 -11.949 1.00 93.25 93 TYR A N 1
ATOM 751 C CA . TYR A 1 93 ? 6.483 4.210 -11.557 1.00 93.25 93 TYR A CA 1
ATOM 752 C C . TYR A 1 93 ? 7.385 4.846 -10.501 1.00 93.25 93 TYR A C 1
A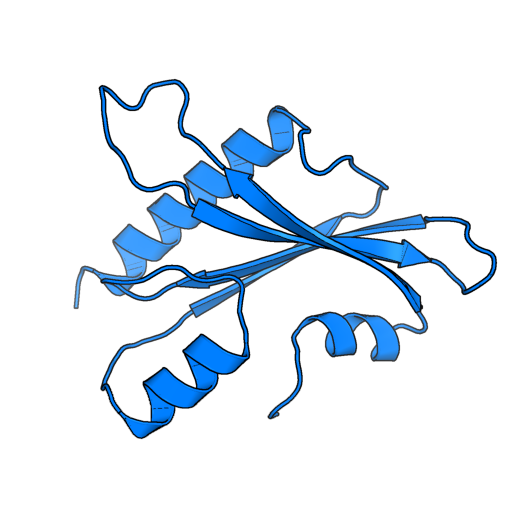TOM 754 O O . TYR A 1 93 ? 8.179 4.186 -9.841 1.00 93.25 93 TYR A O 1
ATOM 762 N N . GLN A 1 94 ? 7.254 6.159 -10.328 1.00 89.81 94 GLN A N 1
ATOM 763 C CA . GLN A 1 94 ? 7.797 6.847 -9.161 1.00 89.81 94 GLN A CA 1
ATOM 764 C C . GLN A 1 94 ? 6.730 6.914 -8.072 1.00 89.81 94 GLN A C 1
ATOM 766 O O . GLN A 1 94 ? 5.540 7.042 -8.364 1.00 89.81 94 GLN A O 1
ATOM 771 N N . ALA A 1 95 ? 7.163 6.850 -6.813 1.00 87.38 95 ALA A N 1
ATOM 772 C CA . ALA A 1 95 ? 6.259 6.882 -5.666 1.00 87.38 95 ALA A CA 1
ATOM 773 C C . ALA A 1 95 ? 5.363 8.137 -5.639 1.00 87.38 95 ALA A C 1
ATOM 775 O O . ALA A 1 95 ? 4.203 8.049 -5.257 1.00 87.38 95 ALA A O 1
ATOM 776 N N . ASP A 1 96 ? 5.876 9.282 -6.095 1.00 88.12 96 ASP A N 1
ATOM 777 C CA . ASP A 1 96 ? 5.179 10.570 -6.146 1.00 88.12 96 ASP A CA 1
ATOM 778 C C . ASP A 1 96 ? 4.366 10.791 -7.434 1.00 88.12 96 ASP A C 1
ATOM 780 O O . ASP A 1 96 ? 3.905 11.905 -7.696 1.00 88.12 96 ASP A O 1
ATOM 784 N N . ASN A 1 97 ? 4.150 9.743 -8.237 1.00 90.44 97 ASN A N 1
ATOM 785 C CA . ASN A 1 97 ? 3.348 9.845 -9.447 1.00 90.44 97 ASN A CA 1
ATOM 786 C C . ASN A 1 97 ? 1.900 10.293 -9.108 1.00 90.44 97 ASN A C 1
ATOM 788 O O . ASN A 1 97 ? 1.182 9.594 -8.385 1.00 90.44 97 ASN A O 1
ATOM 792 N N . PRO A 1 98 ? 1.416 11.417 -9.676 1.00 86.75 98 PRO A N 1
ATOM 793 C CA . PRO A 1 98 ? 0.113 11.979 -9.325 1.00 86.75 98 PRO A CA 1
ATOM 794 C C . PRO A 1 98 ? -1.072 11.113 -9.772 1.00 86.75 98 PRO A C 1
ATOM 796 O O . PRO A 1 98 ? -2.111 11.137 -9.118 1.00 86.75 98 PRO A O 1
ATOM 799 N N . GLN A 1 99 ? -0.936 10.332 -10.852 1.00 87.56 99 GLN A N 1
ATOM 800 C CA . GLN A 1 99 ? -1.986 9.402 -11.281 1.00 87.56 99 GLN A CA 1
ATOM 801 C C . GLN A 1 99 ? -2.168 8.267 -10.269 1.00 87.56 99 GLN A C 1
ATOM 803 O O . GLN A 1 99 ? -3.296 7.844 -10.014 1.00 87.56 99 GLN A O 1
ATOM 808 N N . LEU A 1 100 ? -1.073 7.807 -9.660 1.00 92.62 100 LEU A N 1
ATOM 809 C CA . LEU A 1 100 ? -1.129 6.764 -8.642 1.00 92.62 100 LEU A CA 1
ATOM 810 C C . LEU A 1 100 ? -1.735 7.271 -7.332 1.00 92.62 100 LEU A C 1
ATOM 812 O O . LEU A 1 100 ? -2.511 6.548 -6.717 1.00 92.62 100 LEU A O 1
ATOM 816 N N . ASN A 1 101 ? -1.485 8.529 -6.952 1.00 91.81 101 ASN A N 1
ATOM 817 C CA . ASN A 1 101 ? -2.121 9.126 -5.772 1.00 91.81 101 ASN A CA 1
ATOM 818 C C . ASN A 1 101 ? -3.656 9.060 -5.848 1.00 91.81 101 ASN A C 1
ATOM 820 O O . ASN A 1 101 ? -4.295 8.638 -4.886 1.00 91.81 101 ASN A O 1
ATOM 824 N N . SER A 1 102 ? -4.255 9.411 -6.992 1.00 90.69 102 SER A N 1
ATOM 825 C CA . SER A 1 102 ? -5.711 9.314 -7.171 1.00 90.69 102 SER A CA 1
ATOM 826 C C . SER A 1 102 ? -6.224 7.875 -7.072 1.00 90.69 102 SER A C 1
ATOM 828 O O . SER A 1 102 ? -7.286 7.644 -6.498 1.00 90.69 102 SER A O 1
ATOM 830 N N . LEU A 1 103 ? -5.470 6.902 -7.595 1.00 94.25 103 LEU A N 1
ATOM 831 C CA . LEU A 1 103 ? -5.808 5.483 -7.462 1.00 94.25 103 LEU A CA 1
ATOM 832 C C . LEU A 1 103 ? -5.774 5.032 -5.995 1.00 94.25 103 LEU A C 1
ATOM 834 O O . LEU A 1 103 ? -6.682 4.330 -5.553 1.00 94.25 103 LEU A O 1
ATOM 838 N N . TYR A 1 104 ? -4.752 5.438 -5.238 1.00 95.19 104 TYR A N 1
ATOM 839 C CA . TYR A 1 104 ? -4.613 5.077 -3.826 1.00 95.19 104 TYR A CA 1
ATOM 840 C C . TYR A 1 104 ? -5.756 5.633 -2.982 1.00 95.19 104 TYR A C 1
ATOM 842 O O . TYR A 1 104 ? -6.335 4.888 -2.197 1.00 95.19 104 TYR A O 1
ATOM 850 N N . LEU A 1 105 ? -6.123 6.901 -3.192 1.00 93.06 105 LEU A N 1
ATOM 851 C CA . LEU A 1 105 ? -7.253 7.533 -2.508 1.00 93.06 105 LEU A CA 1
ATOM 852 C C . LEU A 1 105 ? -8.568 6.804 -2.809 1.00 93.06 105 LEU A C 1
ATOM 854 O O . LEU A 1 105 ? -9.291 6.436 -1.887 1.00 93.06 105 LEU A O 1
ATOM 858 N N . ALA A 1 106 ? -8.834 6.505 -4.083 1.00 94.00 106 ALA A N 1
ATOM 859 C CA . ALA A 1 106 ? -10.048 5.796 -4.480 1.00 94.00 106 ALA A CA 1
ATOM 860 C C . ALA A 1 106 ? -10.129 4.384 -3.872 1.00 94.00 106 ALA A C 1
ATOM 862 O O . ALA A 1 106 ? -11.185 3.964 -3.402 1.00 94.00 106 ALA A O 1
ATOM 863 N N . LEU A 1 107 ? -9.020 3.637 -3.858 1.00 95.75 107 LEU A N 1
ATOM 864 C CA . LEU A 1 107 ? -8.984 2.305 -3.249 1.00 95.75 107 LEU A CA 1
ATOM 865 C C . LEU A 1 107 ? -9.136 2.367 -1.729 1.00 95.75 107 LEU A C 1
ATOM 867 O O . LEU A 1 107 ? -9.853 1.544 -1.164 1.00 95.75 107 LEU A O 1
ATOM 871 N N . HIS A 1 108 ? -8.494 3.337 -1.076 1.00 94.31 108 HIS A N 1
ATOM 872 C CA . HIS A 1 108 ? -8.624 3.551 0.363 1.00 94.31 108 HIS A CA 1
ATOM 873 C C . HIS A 1 108 ? -10.076 3.845 0.754 1.00 94.31 108 HIS A C 1
ATOM 875 O O . HIS A 1 108 ? -10.603 3.192 1.656 1.00 94.31 108 HIS A O 1
ATOM 881 N N . GLU A 1 109 ? -10.755 4.726 0.017 1.00 92.31 109 GLU A N 1
ATOM 882 C CA . GLU A 1 109 ? -12.167 5.056 0.237 1.00 92.31 109 GLU A CA 1
ATOM 883 C C . GLU A 1 109 ? -13.078 3.834 0.034 1.00 92.31 109 GLU A C 1
ATOM 885 O O . GLU A 1 109 ? -13.915 3.526 0.885 1.00 92.31 109 GLU A O 1
ATOM 890 N N . VAL A 1 110 ? -12.882 3.079 -1.054 1.00 94.38 110 VAL A N 1
ATOM 891 C CA . VAL A 1 110 ? -13.666 1.865 -1.341 1.00 94.38 110 VAL A CA 1
ATOM 892 C C . VAL A 1 110 ? -13.482 0.811 -0.250 1.00 94.38 110 VAL A C 1
ATOM 894 O O . VAL A 1 110 ? -14.457 0.187 0.183 1.00 94.38 110 VAL A O 1
ATOM 897 N N . VAL A 1 111 ? -12.249 0.605 0.217 1.00 94.12 111 VAL A N 1
ATOM 898 C CA . VAL A 1 111 ? -11.967 -0.340 1.301 1.00 94.12 111 VAL A CA 1
ATOM 899 C C . VAL A 1 111 ? -12.611 0.137 2.601 1.00 94.12 111 VAL A C 1
ATOM 901 O O . VAL A 1 111 ? -13.276 -0.665 3.255 1.00 94.12 111 VAL A O 1
ATOM 904 N N . ALA A 1 112 ? -12.516 1.429 2.935 1.00 91.31 112 ALA A N 1
ATOM 905 C CA . ALA A 1 112 ? -13.129 2.008 4.132 1.00 91.31 112 ALA A CA 1
ATOM 906 C C . ALA A 1 112 ? -14.655 1.829 4.129 1.00 91.31 112 ALA A C 1
ATOM 908 O O . ALA A 1 112 ? -15.228 1.353 5.110 1.00 91.31 112 ALA A O 1
ATOM 909 N N . ALA A 1 113 ? -15.307 2.122 3.001 1.00 90.75 113 ALA A N 1
ATOM 910 C CA . ALA A 1 113 ? -16.747 1.941 2.834 1.00 90.75 113 ALA A CA 1
ATOM 911 C C . ALA A 1 113 ? -17.181 0.467 2.934 1.00 90.75 113 ALA A C 1
ATOM 913 O O . ALA A 1 113 ? -18.305 0.173 3.347 1.00 90.75 113 ALA A O 1
ATOM 914 N N . SER A 1 114 ? -16.300 -0.466 2.567 1.00 89.62 114 SER A N 1
ATOM 915 C CA . SER A 1 114 ? -16.591 -1.903 2.594 1.00 89.62 114 SER A CA 1
ATOM 916 C C . SER A 1 114 ? -16.466 -2.511 3.993 1.00 89.62 114 SER A C 1
ATOM 918 O O . SER A 1 114 ? -17.232 -3.409 4.333 1.00 89.62 114 SER A O 1
ATOM 920 N N . ILE A 1 115 ? -15.525 -2.027 4.809 1.00 87.88 115 ILE A N 1
ATOM 921 C CA . ILE A 1 115 ? -15.266 -2.558 6.160 1.00 87.88 115 ILE A CA 1
ATOM 922 C C . ILE A 1 115 ? -15.966 -1.768 7.278 1.00 87.88 115 ILE A C 1
ATOM 924 O O . ILE A 1 115 ? -16.164 -2.304 8.360 1.00 87.88 115 ILE A O 1
ATOM 928 N N . GLY A 1 116 ? -16.369 -0.514 7.035 1.00 67.38 116 GLY A N 1
ATOM 929 C CA . GLY A 1 116 ? -17.064 0.338 8.013 1.00 67.38 116 GLY A CA 1
ATOM 930 C C . GLY A 1 116 ? -18.584 0.136 8.112 1.00 67.38 116 GLY A C 1
ATOM 931 O O . GLY A 1 116 ? -19.220 0.756 8.957 1.00 67.38 116 GLY A O 1
ATOM 932 N N . ASN A 1 117 ? -19.176 -0.708 7.259 1.00 53.72 117 ASN A N 1
ATOM 933 C CA . ASN A 1 117 ? -20.623 -0.970 7.193 1.00 53.72 117 ASN A CA 1
ATOM 934 C C . ASN A 1 117 ? -21.058 -2.283 7.890 1.00 53.72 117 ASN A C 1
ATOM 936 O O . ASN A 1 117 ? -22.116 -2.819 7.552 1.00 53.72 117 ASN A O 1
ATOM 940 N N . GLN A 1 118 ? -20.264 -2.817 8.826 1.00 44.84 118 GLN A N 1
ATOM 941 C CA . GLN A 1 118 ? -20.595 -4.038 9.583 1.00 44.84 118 GLN A CA 1
ATOM 942 C C . GLN A 1 118 ? -21.059 -3.761 11.014 1.00 44.84 118 GLN A C 1
ATOM 944 O O . GLN A 1 118 ? -20.437 -2.915 11.693 1.00 44.84 118 GLN A O 1
#

Foldseek 3Di:
DLDQPVVVVVVVQKDFLDKDWDFQDDPPDDPDDGTATKIKTFIHNPPSDGQWIKIKWKDWLVDIGSDSVVVVVCVVPHPTDIDIDMGIGRGDDDSPPPVVSVVVVVVRVVVNVVRVPD

Sequence (118 aa):
AHHRPERCFEVYGLTLEDSRTHLVSDPLAENGDPLIPVRFVALGQGDWHETLSATYWFQSAAHTTDDYGTRIWADLSQREEWVLVSILFDDVYQADNPQLNSLYLALHEVVAASIGNQ

Radius of gyration: 14.87 Å; Cα contacts (8 Å, |Δi|>4): 189; chains: 1; bounding box: 42×38×36 Å

Secondary structure (DSSP, 8-state):
--S-TTHHHHTTT-EEEEEEEEEE--TT--S-PPPEEEEEEEEESSSS-EEEEEEEEEE-SS-EES-HHHHHHHHHH-----EEEEEEESS---TT-HHHHHHHHHHHHHHHHHHTT-

Solvent-accessible surface area (backbone atoms only — not comparable to full-atom values): 7048 Å² total; per-residue (Å²): 134,95,69,61,75,69,58,63,44,44,76,73,66,32,33,82,76,46,77,46,80,40,74,45,70,66,91,83,58,75,86,82,70,81,63,45,43,30,28,35,33,36,26,19,76,76,79,86,49,69,57,24,20,36,38,34,29,36,38,37,70,87,48,69,36,48,52,63,65,59,56,55,51,38,72,77,74,47,97,68,71,72,44,77,51,72,48,81,40,93,45,68,71,60,86,83,40,67,74,55,49,56,53,52,52,54,51,50,51,54,51,39,63,66,59,61,75,118